Protein AF-A0A397VYU7-F1 (afdb_monomer)

Foldseek 3Di:
DDPPPDCVVVQVLQQALFLQGPQLLVVQLVVCCVVPVVVVNDDPVNQPPDDSSCCCRRPVSNQVSLVVQCVVVPNDDSVVSSVNRNVRRVNNNVVPPPPPPDD

pLDDT: mean 80.42, std 18.35, range [34.62, 95.56]

Radius of gyration: 15.14 Å; Cα contacts (8 Å, |Δi|>4): 112; chains: 1; bounding box: 36×42×35 Å

Organism: NCBI:txid44941

Solvent-accessible surface area (backbone atoms only — not comparable to full-atom values): 5694 Å² total; per-residue (Å²): 137,86,79,77,73,61,73,64,58,63,52,61,67,60,43,57,31,4,63,42,6,53,45,42,43,52,54,50,44,53,51,43,43,56,64,24,54,76,63,64,71,55,44,57,86,78,32,61,97,39,55,49,68,54,38,42,53,71,45,50,38,31,57,46,35,26,52,51,46,10,51,76,68,74,62,48,53,64,70,57,18,42,49,49,28,64,74,28,29,70,57,5,44,69,78,24,48,69,74,90,78,86,126

InterPro domains:
  IPR028094 Restriction of telomere capping protein 4, C-terminal [PF14474] (15-97)
  IPR028094 Restriction of telomere capping protein 4, C-terminal [SM01312] (12-98)
  IPR039024 Restriction of telomere capping protein 4 [PTHR41391] (15-102)

Sequence (103 aa):
MNTRIPNYICTIITIAPGYYGSKGSSVIFSTFVSLFIESKRLTLDMTKPQEPLEYLNQVLVPETAIRLIAQDRGGITLREARKIMEDSREFGMYVHDVEEKDI

Secondary structure (DSSP, 8-state):
------HHHHHHHHHS-GGGHHHHHHHHHHHHIIIIIITT-S-HHHHTTS-HHHHIIIIIHHHHHHHHHHHHTTS--HHHHHHHHHHTHHHHHHHS---S---

Mean predicted aligned error: 8.68 Å

Structure (mmCIF, N/CA/C/O backbone):
data_AF-A0A397VYU7-F1
#
_entry.id   AF-A0A397VYU7-F1
#
loop_
_atom_site.group_PDB
_atom_site.id
_atom_site.type_symbol
_atom_site.label_atom_id
_atom_site.label_alt_id
_atom_site.label_comp_id
_atom_site.label_asym_id
_atom_site.label_entity_id
_atom_site.label_seq_id
_atom_site.pdbx_PDB_ins_code
_atom_site.Cartn_x
_atom_site.Cartn_y
_atom_site.Cartn_z
_atom_site.occupancy
_atom_site.B_iso_or_equiv
_atom_site.auth_seq_id
_atom_site.auth_comp_id
_atom_site.auth_asym_id
_atom_site.auth_atom_id
_atom_site.pdbx_PDB_model_num
ATOM 1 N N . MET A 1 1 ? 16.108 -33.714 7.780 1.00 34.62 1 MET A N 1
ATOM 2 C CA . MET A 1 1 ? 16.016 -32.508 8.629 1.00 34.62 1 MET A CA 1
ATOM 3 C C . MET A 1 1 ? 14.924 -31.627 8.049 1.00 34.62 1 MET A C 1
ATOM 5 O O . MET A 1 1 ? 15.075 -31.149 6.938 1.00 34.62 1 MET A O 1
ATOM 9 N N . ASN A 1 2 ? 13.781 -31.548 8.729 1.00 37.78 2 ASN A N 1
ATOM 10 C CA . ASN A 1 2 ? 12.580 -30.857 8.258 1.00 37.78 2 ASN A CA 1
ATOM 11 C C . ASN A 1 2 ? 12.507 -29.488 8.942 1.00 37.78 2 ASN A C 1
ATOM 13 O O . ASN A 1 2 ? 11.899 -29.353 10.003 1.00 37.78 2 ASN A O 1
ATOM 17 N N . THR A 1 3 ? 13.186 -28.487 8.388 1.00 38.91 3 THR A N 1
ATOM 18 C CA . THR A 1 3 ? 13.034 -27.101 8.833 1.00 38.91 3 THR A CA 1
ATOM 19 C C . THR A 1 3 ? 11.773 -26.541 8.191 1.00 38.91 3 THR A C 1
ATOM 21 O O . THR A 1 3 ? 11.812 -25.990 7.094 1.00 38.91 3 THR A O 1
ATOM 24 N N . ARG A 1 4 ? 10.633 -26.708 8.875 1.00 43.28 4 ARG A N 1
ATOM 25 C CA . ARG A 1 4 ? 9.442 -25.887 8.634 1.00 43.28 4 ARG A CA 1
ATOM 26 C C . ARG A 1 4 ? 9.835 -24.431 8.879 1.00 43.28 4 ARG A C 1
ATOM 28 O O . ARG A 1 4 ? 9.880 -23.985 10.021 1.00 43.28 4 ARG A O 1
ATOM 35 N N . ILE A 1 5 ? 10.165 -23.723 7.806 1.00 48.19 5 ILE A N 1
ATOM 36 C CA . ILE A 1 5 ? 10.321 -22.271 7.816 1.00 48.19 5 ILE A CA 1
ATOM 37 C C . ILE A 1 5 ? 8.937 -21.706 8.192 1.00 48.19 5 ILE A C 1
ATOM 39 O O . ILE A 1 5 ? 7.952 -22.095 7.559 1.00 48.19 5 ILE A O 1
ATOM 43 N N . PRO A 1 6 ? 8.802 -20.890 9.251 1.00 42.47 6 PRO A N 1
ATOM 44 C CA . PRO A 1 6 ? 7.493 -20.488 9.750 1.00 42.47 6 PRO A CA 1
ATOM 45 C C . PRO A 1 6 ? 6.727 -19.695 8.686 1.00 42.47 6 PRO A C 1
ATOM 47 O O . PRO A 1 6 ? 7.300 -18.820 8.036 1.00 42.47 6 PRO A O 1
ATOM 50 N N . ASN A 1 7 ? 5.417 -19.944 8.574 1.00 42.16 7 ASN A N 1
ATOM 51 C CA . ASN A 1 7 ? 4.478 -19.225 7.696 1.00 42.16 7 ASN A CA 1
ATOM 52 C C . ASN A 1 7 ? 4.550 -17.683 7.814 1.00 42.16 7 ASN A C 1
ATOM 54 O O . ASN A 1 7 ? 4.103 -16.981 6.916 1.00 42.16 7 ASN A O 1
ATOM 58 N N . TYR A 1 8 ? 5.162 -17.154 8.877 1.00 38.88 8 TYR A N 1
ATOM 59 C CA . TYR A 1 8 ? 5.413 -15.728 9.087 1.00 38.88 8 TYR A CA 1
ATOM 60 C C . TYR A 1 8 ? 6.330 -15.086 8.036 1.00 38.88 8 TYR A C 1
ATOM 62 O O . TYR A 1 8 ? 6.101 -13.940 7.656 1.00 38.88 8 TYR A O 1
ATOM 70 N N . ILE A 1 9 ? 7.336 -15.810 7.528 1.00 42.72 9 ILE A N 1
ATOM 71 C CA . ILE A 1 9 ? 8.253 -15.258 6.515 1.00 42.72 9 ILE A CA 1
ATOM 72 C C . ILE A 1 9 ? 7.509 -15.049 5.192 1.00 42.72 9 ILE A C 1
ATOM 74 O O . ILE A 1 9 ? 7.707 -14.030 4.540 1.00 42.72 9 ILE A O 1
ATOM 78 N N . CYS A 1 10 ? 6.594 -15.958 4.837 1.00 37.69 10 CYS A N 1
ATOM 79 C CA . CYS A 1 10 ? 5.773 -15.841 3.633 1.00 37.69 10 CYS A CA 1
ATOM 80 C C . CYS A 1 10 ? 4.822 -14.637 3.700 1.00 37.69 10 CYS A C 1
ATOM 82 O O . CYS A 1 10 ? 4.682 -13.938 2.701 1.00 37.69 10 CYS A O 1
ATOM 84 N N . THR A 1 11 ? 4.228 -14.356 4.868 1.00 43.78 11 THR A N 1
ATOM 85 C CA . THR A 1 11 ? 3.332 -13.204 5.038 1.00 43.78 11 THR A CA 1
ATOM 86 C C . THR A 1 11 ? 4.089 -11.884 4.945 1.00 43.78 11 THR A C 1
ATOM 88 O O . THR A 1 11 ? 3.661 -11.031 4.177 1.00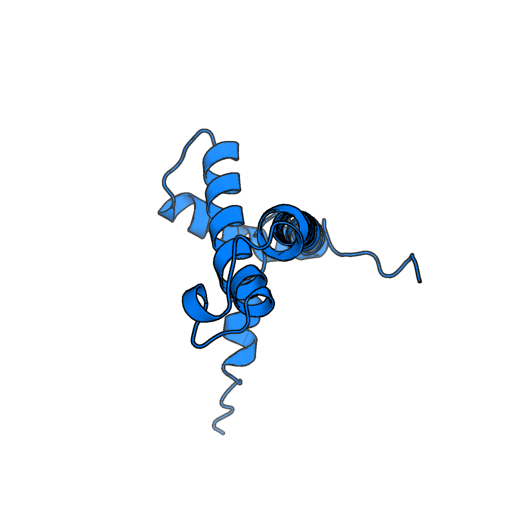 43.78 11 THR A O 1
ATOM 91 N N . ILE A 1 12 ? 5.234 -11.725 5.631 1.00 46.31 12 ILE A N 1
ATOM 92 C CA . ILE A 1 12 ? 6.056 -10.495 5.558 1.00 46.31 12 ILE A CA 1
ATOM 93 C C . ILE A 1 12 ? 6.541 -10.230 4.124 1.00 46.31 12 ILE A C 1
ATOM 95 O O . ILE A 1 12 ? 6.519 -9.096 3.649 1.00 46.31 12 ILE A O 1
ATOM 99 N N . ILE A 1 13 ? 6.892 -11.295 3.401 1.00 47.81 13 ILE A N 1
ATOM 100 C CA . ILE A 1 13 ? 7.291 -11.262 1.988 1.00 47.81 13 ILE A CA 1
ATOM 101 C C . ILE A 1 13 ? 6.206 -10.666 1.074 1.00 47.81 13 ILE A C 1
ATOM 103 O O . ILE A 1 13 ? 6.566 -10.023 0.085 1.00 47.81 13 ILE A O 1
ATOM 107 N N . THR A 1 14 ? 4.922 -10.854 1.394 1.00 52.97 14 THR A N 1
ATOM 108 C CA . THR A 1 14 ? 3.769 -10.370 0.607 1.00 52.97 14 THR A CA 1
ATOM 109 C C . THR A 1 14 ? 3.284 -8.956 0.941 1.00 52.97 14 THR A C 1
ATOM 111 O O . THR A 1 14 ? 2.492 -8.417 0.172 1.00 52.97 14 THR A O 1
ATOM 114 N N . ILE A 1 15 ? 3.725 -8.347 2.049 1.00 57.09 15 ILE A N 1
ATOM 115 C CA . ILE A 1 15 ? 3.216 -7.028 2.497 1.00 57.09 15 ILE A CA 1
ATOM 116 C C . ILE A 1 15 ? 4.017 -5.862 1.909 1.00 57.09 15 ILE A C 1
ATOM 118 O O . ILE A 1 15 ? 3.540 -4.731 1.882 1.00 57.09 15 ILE A O 1
ATOM 122 N N . ALA A 1 16 ? 5.240 -6.117 1.439 1.00 69.81 16 ALA A N 1
ATOM 123 C CA . ALA A 1 16 ? 6.092 -5.072 0.891 1.00 69.81 16 ALA A CA 1
ATOM 124 C C . ALA A 1 16 ? 5.484 -4.505 -0.412 1.00 69.81 16 ALA A C 1
ATOM 126 O O . ALA A 1 16 ? 5.211 -5.277 -1.337 1.00 69.81 16 ALA A O 1
ATOM 127 N N . PRO A 1 17 ? 5.305 -3.176 -0.532 1.00 81.19 17 PRO A N 1
ATOM 128 C CA . PRO A 1 17 ? 4.612 -2.540 -1.655 1.00 81.19 17 PRO A CA 1
ATOM 129 C C . PRO A 1 17 ? 5.511 -2.420 -2.900 1.00 81.19 17 PRO A C 1
ATOM 131 O O . PRO A 1 17 ? 5.616 -1.363 -3.519 1.00 81.19 17 PRO A O 1
ATOM 134 N N . GLY A 1 18 ? 6.210 -3.497 -3.260 1.00 85.75 18 GLY A N 1
ATOM 135 C CA . GLY A 1 18 ? 7.127 -3.543 -4.394 1.00 85.75 18 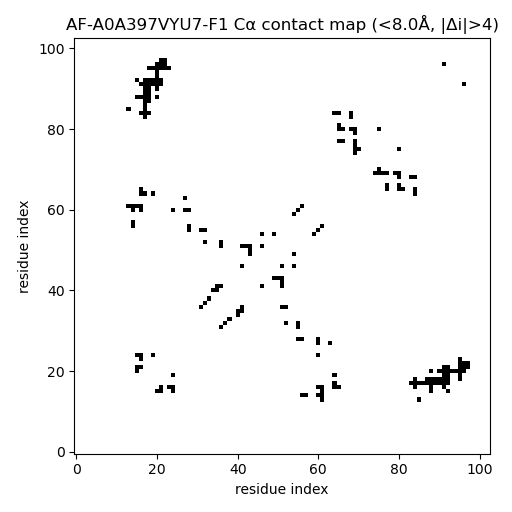GLY A CA 1
ATOM 136 C C . GLY A 1 18 ? 8.176 -2.438 -4.347 1.00 85.75 18 GLY A C 1
ATOM 137 O O . GLY A 1 18 ? 8.849 -2.261 -3.334 1.00 85.75 18 GLY A O 1
ATOM 138 N N . TYR A 1 19 ? 8.313 -1.687 -5.443 1.00 87.50 19 TYR A N 1
ATOM 139 C CA . TYR A 1 19 ? 9.338 -0.650 -5.575 1.00 87.50 19 TYR A CA 1
ATOM 140 C C . TYR A 1 19 ? 9.115 0.555 -4.661 1.00 87.50 19 TYR A C 1
ATOM 142 O O . TYR A 1 19 ? 10.021 1.370 -4.558 1.00 87.50 19 TYR A O 1
ATOM 150 N N . TYR A 1 20 ? 7.966 0.682 -3.987 1.00 87.44 20 TYR A N 1
ATOM 151 C CA . TYR A 1 20 ? 7.749 1.751 -3.010 1.00 87.44 20 TYR A CA 1
ATOM 152 C C . TYR A 1 20 ? 8.427 1.481 -1.653 1.00 87.44 20 TYR A C 1
ATOM 154 O O . TYR A 1 20 ? 8.573 2.411 -0.858 1.00 87.44 20 TYR A O 1
ATOM 162 N N . GLY A 1 21 ? 8.846 0.237 -1.386 1.00 86.19 21 GLY A N 1
ATOM 163 C CA . GLY A 1 21 ? 9.585 -0.146 -0.177 1.00 86.19 21 GLY A CA 1
ATOM 164 C C . GLY A 1 21 ? 8.866 0.143 1.147 1.00 86.19 21 GLY A C 1
ATOM 165 O O . GLY A 1 21 ? 7.668 0.442 1.193 1.00 86.19 21 GLY A O 1
ATOM 166 N N . SER A 1 22 ? 9.611 0.067 2.250 1.00 85.81 22 SER A N 1
ATOM 167 C CA . SER A 1 22 ? 9.089 0.304 3.602 1.00 85.81 22 SER A CA 1
ATOM 168 C C . SER A 1 22 ? 8.528 1.716 3.761 1.00 85.81 22 SER A C 1
ATOM 170 O O . SER A 1 22 ? 7.460 1.899 4.343 1.00 85.81 22 SER A O 1
ATOM 172 N N . LYS A 1 23 ? 9.196 2.722 3.180 1.00 87.19 23 LYS A N 1
ATOM 173 C CA . LYS A 1 23 ? 8.744 4.118 3.241 1.00 87.19 23 LYS A CA 1
ATOM 174 C C . LYS A 1 23 ? 7.373 4.311 2.594 1.00 87.19 23 LYS A C 1
ATOM 176 O O . LYS A 1 23 ? 6.507 4.962 3.177 1.00 87.19 23 LYS A O 1
ATOM 181 N N . GLY A 1 24 ? 7.154 3.728 1.416 1.00 88.25 24 GLY A N 1
ATOM 182 C CA . GLY A 1 24 ? 5.854 3.766 0.752 1.00 88.25 24 GLY A CA 1
ATOM 183 C C . GLY A 1 24 ? 4.770 3.061 1.557 1.00 88.25 24 GLY A C 1
ATOM 184 O O . GLY A 1 24 ? 3.666 3.585 1.688 1.00 88.25 24 GLY A O 1
ATOM 185 N N . SER A 1 25 ? 5.107 1.923 2.170 1.00 88.44 25 SER A N 1
ATOM 186 C CA . SER A 1 25 ? 4.197 1.193 3.058 1.00 88.44 25 SER A CA 1
ATOM 187 C C . SER A 1 25 ? 3.738 2.073 4.219 1.00 88.44 25 SER A C 1
ATOM 189 O O . SER A 1 25 ? 2.541 2.165 4.485 1.00 88.44 25 SER A O 1
ATOM 191 N N . SER A 1 26 ? 4.669 2.782 4.862 1.00 89.62 26 SER A N 1
ATOM 192 C CA . SER A 1 26 ? 4.379 3.688 5.977 1.00 89.62 26 SER A CA 1
ATOM 193 C C . SER A 1 26 ? 3.482 4.859 5.574 1.00 89.62 26 SER A C 1
ATOM 195 O O . SER A 1 26 ? 2.574 5.209 6.324 1.00 89.62 26 SER A O 1
ATOM 197 N N . VAL A 1 27 ? 3.692 5.446 4.390 1.00 92.44 27 VAL A N 1
ATOM 198 C CA . VAL A 1 27 ? 2.856 6.549 3.878 1.00 92.44 27 VAL A CA 1
ATOM 199 C C . VAL A 1 27 ? 1.439 6.072 3.551 1.00 92.44 27 VAL A C 1
ATOM 201 O O . VAL A 1 27 ? 0.466 6.744 3.895 1.00 92.44 27 VAL A O 1
ATOM 204 N N . ILE A 1 28 ? 1.299 4.907 2.913 1.00 92.38 28 ILE A N 1
ATOM 205 C CA . ILE A 1 28 ? -0.018 4.326 2.614 1.00 92.38 28 ILE A CA 1
ATOM 206 C C . ILE A 1 28 ? -0.745 3.998 3.924 1.00 92.38 28 ILE A C 1
ATOM 208 O O . ILE A 1 28 ? -1.913 4.350 4.092 1.00 92.38 28 ILE A O 1
ATOM 212 N N . PHE A 1 29 ? -0.045 3.379 4.877 1.00 92.06 29 PHE A N 1
ATOM 213 C CA . PHE A 1 29 ? -0.609 3.016 6.171 1.00 92.06 29 PHE A CA 1
ATOM 214 C C . PHE A 1 29 ? -1.062 4.241 6.973 1.00 92.06 29 PHE A C 1
ATOM 216 O O . PHE A 1 29 ? -2.202 4.268 7.434 1.00 92.06 29 PHE A O 1
ATOM 223 N N . SER A 1 30 ? -0.227 5.279 7.098 1.00 93.06 30 SER A N 1
ATOM 224 C CA . SER A 1 30 ? -0.593 6.503 7.826 1.00 93.06 30 SER A CA 1
ATOM 225 C C . SER A 1 30 ? -1.785 7.212 7.183 1.00 93.06 30 SER A C 1
ATOM 227 O O . SER A 1 30 ? -2.705 7.637 7.880 1.00 93.06 30 SER A O 1
ATOM 229 N N . THR A 1 31 ? -1.836 7.236 5.849 1.00 94.69 31 THR A N 1
ATOM 230 C CA . THR A 1 31 ? -2.986 7.758 5.103 1.00 94.69 31 THR A CA 1
ATOM 231 C C . THR A 1 31 ? -4.260 6.979 5.435 1.00 94.69 31 THR A C 1
ATOM 233 O O . THR A 1 31 ? -5.318 7.573 5.640 1.00 94.69 31 THR A O 1
ATOM 236 N N . PHE A 1 32 ? -4.187 5.651 5.543 1.00 93.69 32 PHE A N 1
ATOM 237 C CA . PHE A 1 32 ? -5.336 4.821 5.910 1.00 93.69 32 PHE A CA 1
ATOM 238 C C . PHE A 1 32 ? -5.763 4.949 7.359 1.00 93.69 32 PHE A C 1
ATOM 240 O O . PHE A 1 32 ? -6.966 4.933 7.622 1.00 93.69 32 PHE A O 1
ATOM 247 N N . VAL A 1 33 ? -4.831 5.139 8.287 1.00 93.06 33 VAL A N 1
ATOM 248 C CA . VAL A 1 33 ? -5.179 5.453 9.675 1.00 93.06 33 VAL A CA 1
ATOM 249 C C . VAL A 1 33 ? -6.036 6.718 9.715 1.00 93.06 33 VAL A C 1
ATOM 251 O O . VAL A 1 33 ? -7.149 6.674 10.244 1.00 93.06 33 VAL A O 1
ATOM 254 N N . SER A 1 34 ? -5.615 7.796 9.053 1.00 93.25 34 SER A N 1
ATOM 255 C CA . SER A 1 34 ? -6.409 9.028 9.012 1.00 93.25 34 SER A CA 1
ATOM 256 C C . SER A 1 34 ? -7.732 8.878 8.255 1.00 93.25 34 SER A C 1
ATOM 258 O O . SER A 1 34 ? -8.777 9.359 8.697 1.00 93.25 34 SER A O 1
ATOM 260 N N . LEU A 1 35 ? -7.739 8.166 7.125 1.00 93.06 35 LEU A N 1
ATOM 261 C CA . LEU A 1 35 ? -8.943 8.018 6.305 1.00 93.06 35 LEU A CA 1
ATOM 262 C C . LEU A 1 35 ? -9.987 7.070 6.891 1.00 93.06 35 LEU A C 1
ATOM 264 O O . LEU A 1 35 ? -11.176 7.294 6.644 1.00 93.06 35 LEU A O 1
ATOM 268 N N . PHE A 1 36 ? -9.584 6.033 7.628 1.00 91.69 36 PHE A N 1
ATOM 269 C CA . PHE A 1 36 ? -10.467 4.935 8.034 1.00 91.69 36 PHE A CA 1
ATOM 270 C C . PHE A 1 36 ? -10.594 4.747 9.546 1.00 91.69 36 PHE A C 1
ATOM 272 O O . PHE A 1 36 ? -11.695 4.439 10.009 1.00 91.69 36 PHE A O 1
ATOM 279 N N . ILE A 1 37 ? -9.518 4.949 10.310 1.00 89.69 37 ILE A N 1
ATOM 280 C CA . ILE A 1 37 ? -9.522 4.765 11.768 1.00 89.69 37 ILE A CA 1
ATOM 281 C C . ILE A 1 37 ? -9.986 6.047 12.454 1.00 89.69 37 ILE A C 1
ATOM 283 O O . ILE A 1 37 ? -10.982 6.033 13.176 1.00 89.69 37 ILE A O 1
ATOM 287 N N . GLU A 1 38 ? -9.331 7.175 12.176 1.00 90.81 38 GLU A N 1
ATOM 288 C CA . GLU A 1 38 ? -9.674 8.472 12.779 1.00 90.81 38 GLU A CA 1
ATOM 289 C C . GLU A 1 38 ? -11.082 8.927 12.375 1.00 90.81 38 GLU A C 1
ATOM 291 O O . GLU A 1 38 ? -11.840 9.454 13.190 1.00 90.81 38 GLU A O 1
ATOM 296 N N . SER A 1 39 ? -11.477 8.640 11.133 1.00 90.44 39 SER A N 1
ATOM 297 C CA . SER A 1 39 ? -12.824 8.916 10.625 1.00 90.44 39 SER A CA 1
ATOM 298 C C . SER A 1 39 ? -13.898 7.926 11.106 1.00 90.44 39 SER A C 1
ATOM 300 O O . SER A 1 39 ? -15.076 8.121 10.802 1.00 90.44 39 SER A O 1
ATOM 302 N N . LYS A 1 40 ? -13.510 6.863 11.830 1.00 88.19 40 LYS A N 1
ATOM 303 C CA . LYS A 1 40 ? -14.375 5.766 12.304 1.00 88.19 40 LYS A CA 1
ATOM 304 C C . LYS A 1 40 ? -15.170 5.066 11.193 1.00 88.19 40 LYS A C 1
ATOM 306 O O . LYS A 1 40 ? -16.276 4.581 11.427 1.00 88.19 40 LYS A O 1
ATOM 311 N N . ARG A 1 41 ? -14.621 5.015 9.976 1.00 89.19 41 ARG A N 1
ATOM 312 C CA . ARG A 1 41 ? -15.242 4.333 8.825 1.00 89.19 41 ARG A CA 1
ATOM 313 C C . ARG A 1 41 ? -14.965 2.837 8.786 1.00 89.19 41 ARG A C 1
ATOM 315 O O . ARG A 1 41 ? -15.758 2.107 8.203 1.00 89.19 41 ARG A O 1
ATOM 322 N N . LEU A 1 42 ? -13.857 2.392 9.375 1.00 88.44 42 LEU A N 1
ATOM 323 C CA . LEU A 1 42 ? -13.510 0.979 9.486 1.00 88.44 42 LEU A CA 1
ATOM 324 C C . LEU A 1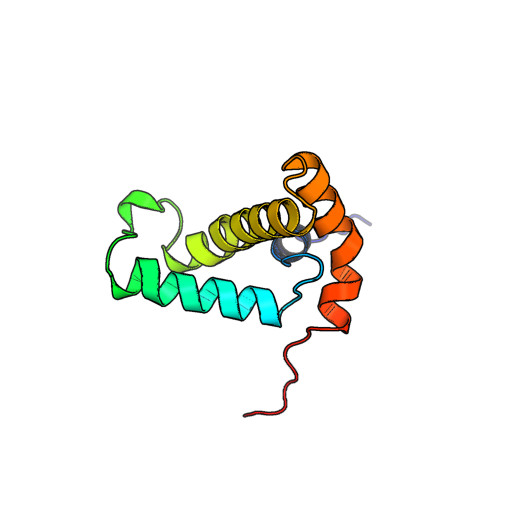 42 ? -13.764 0.516 10.919 1.00 88.44 42 LEU A C 1
ATOM 326 O O . LEU A 1 42 ? -13.149 1.017 11.859 1.00 88.44 42 LEU A O 1
ATOM 330 N N . THR A 1 43 ? -14.700 -0.414 11.086 1.00 88.50 43 THR A N 1
ATOM 331 C CA . THR A 1 43 ? -15.105 -0.933 12.396 1.00 88.50 43 THR A CA 1
ATOM 332 C C . THR A 1 43 ? -14.652 -2.376 12.578 1.00 88.50 43 THR A C 1
ATOM 334 O O . THR A 1 43 ? -14.436 -3.098 11.606 1.00 88.50 43 THR A O 1
ATOM 337 N N . LEU A 1 44 ? -14.566 -2.813 13.836 1.00 87.81 44 LEU A N 1
ATOM 338 C CA . LEU A 1 44 ? -14.232 -4.195 14.196 1.00 87.81 44 LEU A CA 1
ATOM 339 C C . LEU A 1 44 ? -15.138 -5.215 13.499 1.00 87.81 44 LEU A C 1
ATOM 341 O O . LEU A 1 44 ? -14.664 -6.233 13.012 1.00 87.81 44 LEU A O 1
AT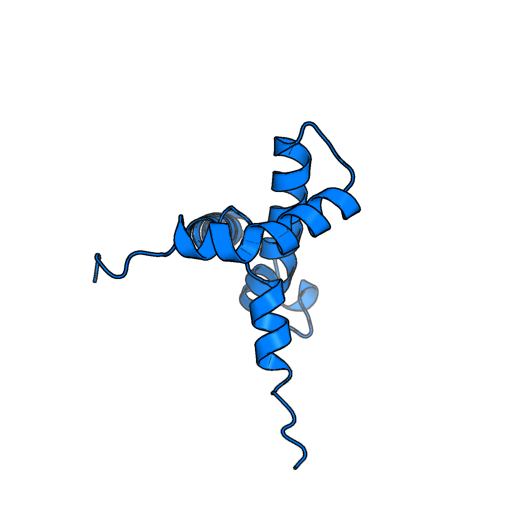OM 345 N N . ASP A 1 45 ? -16.440 -4.939 13.406 1.00 90.38 45 ASP A N 1
ATOM 346 C CA . ASP A 1 45 ? -17.386 -5.834 12.735 1.00 90.38 45 ASP A CA 1
ATOM 347 C C . ASP A 1 45 ? -17.088 -6.027 11.244 1.00 90.38 45 ASP A C 1
ATOM 349 O O . ASP A 1 45 ? -17.355 -7.102 10.712 1.00 90.38 45 ASP A O 1
ATOM 353 N N . MET A 1 46 ? -16.503 -5.022 10.583 1.00 88.38 46 MET A N 1
ATOM 354 C CA . MET A 1 46 ? -16.130 -5.094 9.168 1.00 88.38 46 MET A CA 1
ATOM 355 C C . MET A 1 46 ? -14.822 -5.853 8.935 1.00 88.38 46 MET A C 1
ATOM 357 O O . MET A 1 46 ? -14.628 -6.384 7.845 1.00 88.38 46 MET A O 1
ATOM 361 N N . THR A 1 47 ? -13.924 -5.889 9.923 1.00 88.94 47 THR A N 1
ATOM 362 C CA . THR A 1 47 ? -12.575 -6.463 9.774 1.00 88.94 47 THR A CA 1
ATOM 363 C C . THR A 1 47 ? -12.409 -7.828 10.421 1.00 88.94 47 THR A C 1
ATOM 365 O O . THR A 1 47 ? -11.356 -8.447 10.272 1.00 88.94 47 THR A O 1
ATOM 368 N N . LYS A 1 48 ? -13.447 -8.336 11.097 1.00 87.62 48 LYS A N 1
ATOM 369 C CA . LYS A 1 48 ? -13.450 -9.674 11.697 1.00 87.62 48 LYS A CA 1
ATOM 370 C C . LYS A 1 48 ? -12.960 -10.740 10.701 1.00 87.62 48 LYS A C 1
ATOM 372 O O . LYS A 1 48 ? -13.420 -10.771 9.559 1.00 87.62 48 LYS A O 1
ATOM 377 N N . PRO A 1 49 ? -12.077 -11.657 11.136 1.00 90.00 49 PRO A N 1
ATOM 378 C CA . PRO A 1 49 ? -11.623 -11.873 12.516 1.00 90.00 49 PRO A CA 1
ATOM 379 C C . PRO A 1 49 ? -10.437 -10.995 12.967 1.00 90.00 49 PRO A C 1
ATOM 381 O O . PRO A 1 49 ? -9.953 -11.199 14.073 1.00 90.00 49 PRO A O 1
ATOM 384 N N . GLN A 1 50 ? -9.951 -10.072 12.135 1.00 87.50 50 GLN A N 1
ATOM 385 C CA . GLN A 1 50 ? -8.760 -9.258 12.400 1.00 87.50 50 GLN A CA 1
ATOM 386 C C . GLN A 1 50 ? -9.102 -7.907 13.037 1.00 87.50 50 GLN A C 1
ATOM 388 O O . GLN A 1 50 ? -10.184 -7.344 12.817 1.00 87.50 50 GLN A O 1
ATOM 393 N N . GLU A 1 51 ? -8.143 -7.344 13.773 1.00 89.69 51 GLU A N 1
ATOM 394 C CA . GLU A 1 51 ? -8.240 -5.967 14.247 1.00 89.69 51 GLU A CA 1
ATOM 395 C C . GLU A 1 51 ? -8.152 -4.983 13.062 1.00 89.69 51 GLU A C 1
ATOM 397 O O . GLU A 1 51 ? -7.432 -5.241 12.093 1.00 89.69 51 GLU A O 1
ATOM 402 N N . PRO A 1 52 ? -8.830 -3.820 13.105 1.00 90.56 52 PRO A N 1
ATOM 403 C CA . PRO A 1 52 ? -8.860 -2.883 11.987 1.00 90.56 52 PRO A CA 1
ATOM 404 C C . PRO A 1 52 ? -7.479 -2.442 11.503 1.00 90.56 52 PRO A C 1
ATOM 406 O O . PRO A 1 52 ? -7.255 -2.326 10.301 1.00 90.56 52 PRO A O 1
ATOM 409 N N . LEU A 1 53 ? -6.534 -2.239 12.425 1.00 90.31 53 LEU A N 1
ATOM 410 C CA . LEU A 1 53 ? -5.154 -1.883 12.085 1.00 90.31 53 LEU A CA 1
ATOM 411 C C . LEU A 1 53 ? -4.401 -3.033 11.403 1.00 90.31 53 LEU A C 1
ATOM 413 O O . LEU A 1 53 ? -3.622 -2.790 10.481 1.00 90.31 53 LEU A O 1
ATOM 417 N N . GLU A 1 54 ? -4.644 -4.278 11.817 1.00 89.88 54 GLU A N 1
ATOM 418 C CA . GLU A 1 54 ? -4.056 -5.459 11.175 1.00 89.88 54 GLU A CA 1
ATOM 419 C C . GLU A 1 54 ? -4.605 -5.623 9.761 1.00 89.88 54 GLU A C 1
ATOM 421 O O . GLU A 1 54 ? -3.833 -5.811 8.823 1.00 89.88 54 GLU A O 1
ATOM 426 N N . TYR A 1 55 ? -5.917 -5.441 9.594 1.00 90.50 55 TYR A N 1
ATOM 427 C CA . TYR A 1 55 ? 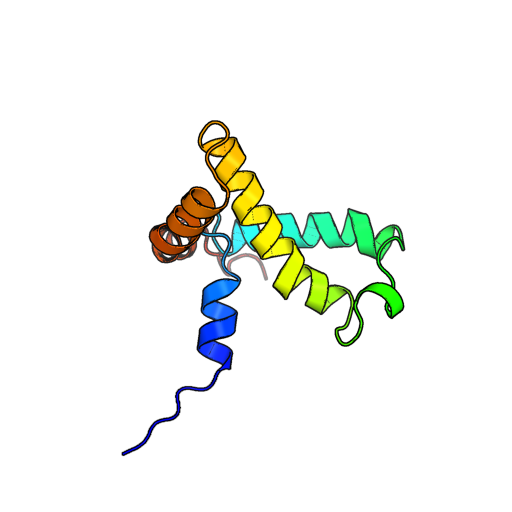-6.576 -5.467 8.294 1.00 90.50 55 TYR A CA 1
ATOM 428 C C . TYR A 1 55 ? -6.041 -4.376 7.355 1.00 90.50 55 TYR A C 1
ATOM 430 O O . TYR A 1 55 ? -5.759 -4.645 6.185 1.00 90.50 55 TYR A O 1
ATOM 438 N N . LEU A 1 56 ? -5.835 -3.151 7.861 1.00 91.25 56 LEU A N 1
ATOM 439 C CA . LEU A 1 56 ? -5.203 -2.083 7.082 1.00 91.25 56 LEU A CA 1
ATOM 440 C C . LEU A 1 56 ? -3.838 -2.526 6.552 1.00 91.25 56 LEU A C 1
ATOM 442 O O . LEU A 1 56 ? -3.578 -2.416 5.355 1.00 91.25 56 LEU A O 1
ATOM 446 N N . ASN A 1 57 ? -2.980 -3.027 7.438 1.00 88.81 57 ASN A N 1
ATOM 447 C CA . ASN A 1 57 ? -1.601 -3.339 7.093 1.00 88.81 57 ASN A CA 1
ATOM 448 C C . ASN A 1 57 ? -1.482 -4.586 6.203 1.00 88.81 57 ASN A C 1
ATOM 450 O O . ASN A 1 57 ? -0.747 -4.585 5.224 1.00 88.81 57 ASN A O 1
ATOM 454 N N . GLN A 1 58 ? -2.211 -5.656 6.519 1.00 87.94 58 GLN A N 1
ATOM 455 C CA . GLN A 1 58 ? -2.064 -6.948 5.844 1.00 87.94 58 GLN A CA 1
ATOM 456 C C . GLN A 1 58 ? -2.875 -7.056 4.550 1.00 87.94 58 GLN A C 1
ATOM 458 O O . GLN A 1 58 ? -2.525 -7.863 3.690 1.00 87.94 58 GLN A O 1
ATOM 463 N N . VAL A 1 59 ? -3.945 -6.268 4.404 1.00 89.31 59 VAL A N 1
ATOM 464 C CA . VAL A 1 59 ? -4.854 -6.345 3.250 1.00 89.31 59 VAL A CA 1
ATOM 465 C C . VAL A 1 59 ? -4.839 -5.046 2.457 1.00 89.31 59 VAL A C 1
ATOM 467 O O . VAL A 1 59 ? -4.469 -5.042 1.283 1.00 89.31 59 VAL A O 1
ATOM 470 N N . LEU A 1 60 ? -5.197 -3.921 3.079 1.00 91.31 60 LEU A N 1
ATOM 471 C CA . LEU A 1 60 ? -5.422 -2.690 2.317 1.00 91.31 60 LEU A CA 1
ATOM 472 C C . LEU A 1 60 ? -4.132 -2.076 1.775 1.00 91.31 60 LEU A C 1
ATOM 474 O O . LEU A 1 60 ? -4.127 -1.610 0.634 1.00 91.31 60 LEU A O 1
ATOM 478 N N . VAL A 1 61 ? -3.039 -2.088 2.539 1.00 91.62 61 VAL A N 1
ATOM 479 C CA . VAL A 1 61 ? -1.729 -1.603 2.074 1.00 91.62 61 VAL A CA 1
ATOM 480 C C . VAL A 1 61 ? -1.259 -2.361 0.820 1.00 91.62 61 VAL A C 1
ATOM 482 O O . VAL A 1 61 ? -1.049 -1.697 -0.202 1.00 91.62 61 VAL A O 1
ATOM 485 N N . PRO A 1 62 ? -1.149 -3.708 0.807 1.00 90.44 62 PRO A N 1
ATOM 486 C CA . PRO A 1 62 ? -0.707 -4.426 -0.389 1.00 90.44 62 PRO A CA 1
ATOM 487 C C . PRO A 1 62 ? -1.704 -4.332 -1.554 1.00 90.44 62 PRO A C 1
ATOM 489 O O . PRO A 1 62 ? -1.286 -4.198 -2.704 1.00 90.44 62 PRO A O 1
ATOM 492 N N . GLU A 1 63 ? -3.019 -4.332 -1.306 1.00 91.25 63 GLU A N 1
ATOM 493 C CA . GLU A 1 63 ? -4.008 -4.122 -2.377 1.00 91.25 63 GLU A CA 1
ATOM 494 C C . GLU A 1 63 ? -3.875 -2.749 -3.038 1.00 91.25 63 GLU A C 1
ATOM 496 O O . GLU A 1 63 ? -4.036 -2.607 -4.255 1.00 91.25 63 GLU A O 1
ATOM 501 N N . THR A 1 64 ? -3.562 -1.733 -2.241 1.00 93.62 64 THR A N 1
ATOM 502 C CA . THR A 1 64 ? -3.385 -0.365 -2.723 1.00 93.62 64 THR A CA 1
ATOM 503 C C . THR A 1 64 ? -2.084 -0.220 -3.481 1.00 93.62 64 THR A C 1
ATOM 505 O O . THR A 1 64 ? -2.088 0.377 -4.553 1.00 93.62 64 THR A O 1
ATOM 508 N N . ALA A 1 65 ? -1.002 -0.836 -3.006 1.00 92.25 65 ALA A N 1
ATOM 509 C CA . ALA A 1 65 ? 0.266 -0.865 -3.723 1.00 92.25 65 ALA A CA 1
ATOM 510 C C . ALA A 1 65 ? 0.101 -1.420 -5.147 1.00 92.25 65 ALA A C 1
ATOM 512 O O . ALA A 1 65 ? 0.545 -0.792 -6.104 1.00 92.25 65 ALA A O 1
ATOM 513 N N . ILE A 1 66 ? -0.628 -2.529 -5.321 1.00 93.25 66 ILE A N 1
ATOM 514 C CA . ILE A 1 66 ? -0.907 -3.098 -6.652 1.00 93.25 66 ILE A CA 1
ATOM 515 C C . ILE A 1 66 ? -1.668 -2.098 -7.533 1.00 93.25 66 ILE A C 1
ATOM 517 O O . ILE A 1 66 ? -1.362 -1.958 -8.717 1.00 93.25 66 ILE A O 1
ATOM 521 N N . ARG A 1 67 ? -2.663 -1.398 -6.979 1.00 94.81 67 ARG A N 1
ATOM 522 C CA . ARG A 1 67 ? -3.455 -0.406 -7.726 1.00 94.81 67 ARG A CA 1
ATOM 523 C C . ARG A 1 67 ? -2.621 0.807 -8.127 1.00 94.81 67 ARG A C 1
ATOM 525 O O . ARG A 1 67 ? -2.762 1.265 -9.257 1.00 94.81 67 ARG A O 1
ATOM 532 N N . LEU A 1 68 ? -1.749 1.282 -7.243 1.00 94.25 68 LEU A N 1
ATOM 533 C CA . LEU A 1 68 ? -0.826 2.378 -7.530 1.00 94.25 68 LEU A CA 1
ATOM 534 C C . LEU A 1 68 ? 0.162 1.984 -8.635 1.00 94.25 68 LEU A C 1
ATOM 536 O O . LEU A 1 68 ? 0.281 2.698 -9.622 1.00 94.25 68 LEU A O 1
ATOM 540 N N . ILE A 1 69 ? 0.750 0.785 -8.565 1.00 93.75 69 ILE A N 1
ATOM 541 C CA . ILE A 1 69 ? 1.630 0.259 -9.624 1.00 93.75 69 ILE A CA 1
ATOM 542 C C . ILE A 1 69 ? 0.887 0.154 -10.959 1.00 93.75 69 ILE A C 1
ATOM 544 O O . ILE A 1 69 ? 1.430 0.496 -12.012 1.00 93.75 69 ILE A O 1
ATOM 548 N N . ALA A 1 70 ? -0.361 -0.322 -10.931 1.00 95.56 70 ALA A N 1
ATOM 549 C CA . ALA A 1 70 ? -1.178 -0.418 -12.132 1.00 95.56 70 ALA A CA 1
ATOM 550 C C . ALA A 1 70 ? -1.401 0.961 -12.768 1.00 95.56 70 ALA A C 1
ATOM 552 O O . ALA A 1 70 ? -1.274 1.101 -13.984 1.00 95.56 70 ALA A O 1
ATOM 553 N N . GLN A 1 71 ? -1.692 1.975 -11.950 1.00 95.31 71 GLN A N 1
ATOM 554 C CA . GLN A 1 71 ? -1.878 3.359 -12.385 1.00 95.31 71 GLN A CA 1
ATOM 555 C C . GLN A 1 71 ? -0.580 3.972 -12.929 1.00 95.31 71 GLN A C 1
ATOM 557 O O . GLN A 1 71 ? -0.592 4.498 -14.041 1.00 95.31 71 GLN A O 1
ATOM 562 N N . ASP A 1 72 ? 0.539 3.821 -12.219 1.00 94.31 72 ASP A N 1
ATOM 563 C CA . ASP A 1 72 ? 1.861 4.332 -12.613 1.00 94.31 72 ASP A CA 1
ATOM 564 C C . ASP A 1 72 ? 2.313 3.805 -13.978 1.00 94.31 72 ASP A C 1
ATOM 566 O O . ASP A 1 72 ? 2.953 4.507 -14.761 1.00 94.31 72 ASP A O 1
ATOM 570 N N . ARG A 1 73 ? 1.975 2.550 -14.286 1.00 91.25 73 ARG A N 1
ATOM 571 C CA . ARG A 1 73 ? 2.345 1.884 -15.541 1.00 91.25 73 ARG A CA 1
ATOM 572 C C . ARG A 1 73 ? 1.371 2.151 -16.689 1.00 91.25 73 ARG A C 1
ATOM 574 O O . ARG A 1 73 ? 1.460 1.487 -17.718 1.00 91.25 73 ARG A O 1
ATOM 581 N N . GLY A 1 74 ? 0.467 3.118 -16.539 1.00 92.75 74 GLY A N 1
ATOM 582 C CA . GLY A 1 74 ? -0.492 3.497 -17.577 1.00 92.75 74 GLY A CA 1
ATOM 583 C C . GLY A 1 74 ? -1.756 2.637 -17.599 1.00 92.75 74 GLY A C 1
ATOM 584 O O . GLY A 1 74 ? -2.358 2.466 -18.654 1.00 92.75 74 GLY A O 1
ATOM 585 N N . GLY A 1 75 ? -2.166 2.090 -16.451 1.00 90.81 75 GLY A N 1
ATOM 586 C CA . GLY A 1 75 ? -3.406 1.319 -16.314 1.00 90.81 75 GLY A CA 1
ATOM 587 C C . GLY A 1 75 ? -3.285 -0.149 -16.725 1.00 90.81 75 GLY A C 1
ATOM 588 O O . GLY A 1 75 ? -4.225 -0.702 -17.294 1.00 90.81 75 GLY A O 1
ATOM 589 N N . ILE A 1 76 ? -2.143 -0.786 -16.450 1.00 94.25 76 ILE A N 1
ATOM 590 C CA . ILE A 1 76 ? -1.939 -2.222 -16.712 1.00 94.25 76 ILE A CA 1
ATOM 591 C C . ILE A 1 76 ? -2.879 -3.098 -15.872 1.00 94.25 76 ILE A C 1
ATOM 593 O O . ILE A 1 76 ? -3.515 -2.646 -14.916 1.00 94.25 76 ILE A O 1
ATOM 597 N N . THR A 1 77 ? -2.950 -4.392 -16.189 1.00 95.31 77 THR A N 1
ATOM 598 C CA . THR A 1 77 ? -3.795 -5.309 -15.418 1.00 95.31 77 THR A CA 1
ATOM 599 C C . THR A 1 77 ? -3.270 -5.486 -13.990 1.00 95.31 77 THR A C 1
ATOM 601 O O . THR A 1 77 ? -2.064 -5.492 -13.745 1.00 95.31 77 THR A O 1
ATOM 604 N N . LEU A 1 78 ? -4.169 -5.726 -13.026 1.00 91.50 78 LEU A N 1
ATOM 605 C CA . LEU A 1 78 ? -3.774 -5.979 -11.629 1.00 91.50 78 LEU A CA 1
ATOM 606 C C . LEU A 1 78 ? -2.848 -7.197 -11.486 1.00 91.50 78 LEU A C 1
ATOM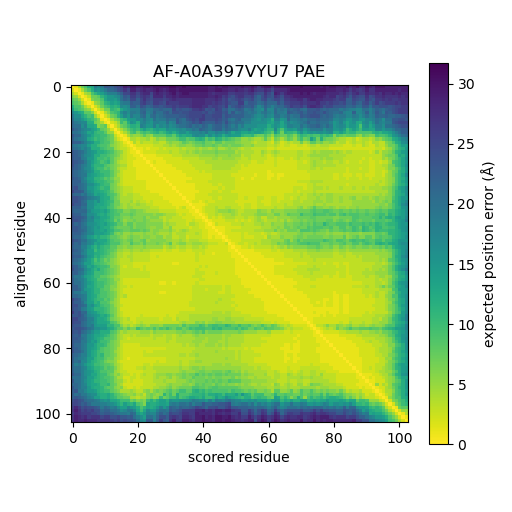 608 O O . LEU A 1 78 ? -2.043 -7.264 -10.562 1.00 91.50 78 LEU A O 1
ATOM 612 N N . ARG A 1 79 ? -2.948 -8.164 -12.406 1.00 92.00 79 ARG A N 1
ATOM 613 C CA . ARG A 1 79 ? -2.066 -9.335 -12.443 1.00 92.00 79 ARG A CA 1
ATOM 614 C C . ARG A 1 79 ? -0.640 -8.949 -12.830 1.00 92.00 79 ARG A C 1
ATOM 616 O O . ARG A 1 79 ? 0.304 -9.434 -12.219 1.00 92.00 79 ARG A O 1
ATOM 623 N N . GLU A 1 80 ? -0.485 -8.084 -13.826 1.00 90.94 80 GLU A N 1
ATOM 624 C CA . GLU A 1 80 ? 0.827 -7.569 -14.230 1.00 90.94 80 GLU A CA 1
ATOM 625 C C . GLU A 1 80 ? 1.409 -6.653 -13.157 1.00 90.94 80 GLU A C 1
ATOM 627 O O . GLU A 1 80 ? 2.578 -6.787 -12.813 1.00 90.94 80 GLU A O 1
ATOM 632 N N . ALA A 1 81 ? 0.585 -5.789 -12.562 1.00 92.69 81 ALA A N 1
ATOM 633 C CA . ALA A 1 81 ? 1.005 -4.934 -11.459 1.00 92.69 81 ALA A CA 1
ATOM 634 C C . ALA A 1 81 ? 1.468 -5.745 -10.239 1.00 92.69 81 ALA A C 1
ATOM 636 O O . ALA A 1 81 ? 2.494 -5.419 -9.650 1.00 92.69 81 ALA A O 1
ATOM 637 N N . ARG A 1 82 ? 0.776 -6.844 -9.903 1.00 91.06 82 ARG A N 1
ATOM 638 C CA . ARG A 1 82 ? 1.219 -7.786 -8.862 1.00 91.06 82 ARG A CA 1
ATOM 639 C C . ARG A 1 82 ? 2.583 -8.384 -9.188 1.00 91.06 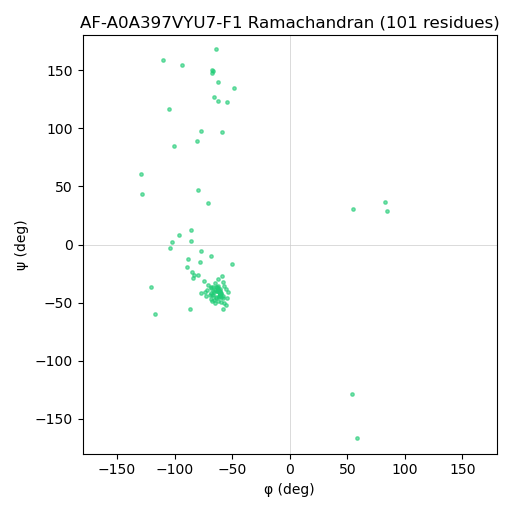82 ARG A C 1
ATOM 641 O O . ARG A 1 82 ? 3.440 -8.421 -8.315 1.00 91.06 82 ARG A O 1
ATOM 648 N N . LYS A 1 83 ? 2.796 -8.808 -10.436 1.00 91.88 83 LYS A N 1
ATOM 649 C CA . LYS A 1 83 ? 4.090 -9.347 -10.860 1.00 91.88 83 LYS A CA 1
ATOM 650 C C . LYS A 1 83 ? 5.202 -8.307 -10.714 1.00 91.88 83 LYS A C 1
ATOM 652 O O . LYS A 1 83 ? 6.248 -8.611 -10.164 1.00 91.88 83 LYS A O 1
ATOM 657 N N . ILE A 1 84 ? 4.951 -7.066 -11.135 1.00 91.81 84 ILE A N 1
ATOM 658 C CA . ILE A 1 84 ? 5.904 -5.964 -10.952 1.00 91.81 84 ILE A CA 1
ATOM 659 C C . ILE A 1 84 ? 6.179 -5.730 -9.465 1.00 91.81 84 ILE A C 1
ATOM 661 O O . ILE A 1 84 ? 7.334 -5.563 -9.097 1.00 91.81 84 ILE A O 1
ATOM 665 N N . MET A 1 85 ? 5.147 -5.751 -8.617 1.00 90.19 85 MET A N 1
ATOM 666 C CA . MET A 1 85 ? 5.294 -5.598 -7.169 1.00 90.19 85 MET A CA 1
ATOM 667 C C . MET A 1 85 ? 6.224 -6.663 -6.574 1.00 90.19 85 MET A C 1
ATOM 669 O O . MET A 1 85 ? 7.087 -6.340 -5.763 1.00 90.19 85 MET A O 1
ATOM 673 N N . GLU A 1 86 ? 6.063 -7.920 -6.984 1.00 89.00 86 GLU A N 1
ATOM 674 C CA . GLU A 1 86 ? 6.898 -9.040 -6.539 1.00 89.00 86 GLU A CA 1
ATOM 675 C C . GLU A 1 86 ? 8.336 -8.909 -7.063 1.00 89.00 86 GLU A C 1
ATOM 677 O O . GLU A 1 86 ? 9.284 -8.970 -6.276 1.00 89.00 86 GLU A O 1
ATOM 682 N N . ASP A 1 87 ? 8.496 -8.644 -8.363 1.00 90.06 87 ASP A N 1
ATOM 683 C CA . ASP A 1 87 ? 9.794 -8.536 -9.038 1.00 90.06 87 ASP A CA 1
ATOM 684 C C . ASP A 1 87 ? 10.620 -7.345 -8.518 1.00 90.06 87 ASP A C 1
ATOM 686 O O . ASP A 1 87 ? 11.846 -7.408 -8.441 1.00 90.06 87 ASP A O 1
ATOM 690 N N . SER A 1 88 ? 9.968 -6.244 -8.134 1.00 89.12 88 SER A N 1
ATOM 691 C CA . SER A 1 88 ? 10.636 -5.008 -7.714 1.00 89.12 88 SER A CA 1
ATOM 692 C C . SER A 1 88 ? 10.794 -4.866 -6.199 1.00 89.12 88 SER A C 1
ATOM 694 O O . SER A 1 88 ? 11.158 -3.790 -5.719 1.00 89.12 88 SER A O 1
ATOM 696 N N . ARG A 1 89 ? 10.480 -5.907 -5.425 1.00 84.31 89 ARG A N 1
ATOM 697 C CA . ARG A 1 89 ? 10.459 -5.839 -3.960 1.00 84.31 89 ARG A CA 1
ATOM 698 C C . ARG A 1 89 ? 11.834 -5.584 -3.355 1.00 84.31 89 ARG A C 1
ATOM 700 O O . ARG A 1 89 ? 11.979 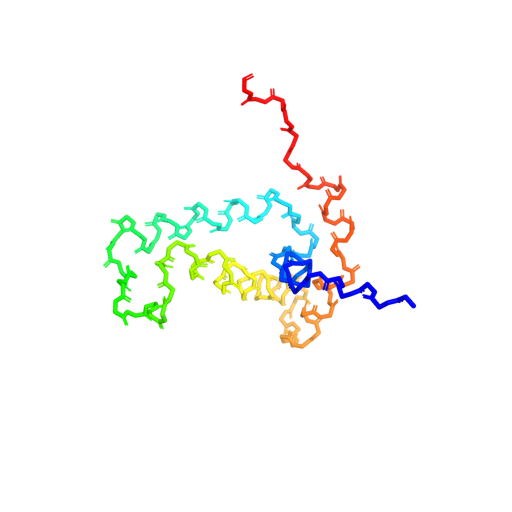-4.712 -2.508 1.00 84.31 89 ARG A O 1
ATOM 707 N N . GLU A 1 90 ? 12.831 -6.360 -3.770 1.00 83.31 90 GLU A N 1
ATOM 708 C CA . GLU A 1 90 ? 14.198 -6.243 -3.247 1.00 83.31 90 GLU A CA 1
ATOM 709 C C . GLU A 1 90 ? 14.777 -4.855 -3.538 1.00 83.31 90 GLU A C 1
ATOM 711 O O . GLU A 1 90 ? 15.354 -4.216 -2.661 1.00 83.31 90 GLU A O 1
ATOM 716 N N . PHE A 1 91 ? 14.506 -4.343 -4.740 1.00 85.06 91 PHE A N 1
ATOM 717 C CA . PHE A 1 91 ? 14.859 -2.983 -5.125 1.00 85.06 91 PHE A CA 1
ATOM 718 C C . PHE A 1 91 ? 14.195 -1.934 -4.223 1.00 85.06 91 PHE A C 1
ATOM 720 O O . PHE A 1 91 ? 14.877 -1.051 -3.709 1.00 85.06 91 PHE A O 1
ATOM 727 N N . GLY A 1 92 ? 12.881 -2.038 -3.998 1.00 83.50 92 GLY A N 1
ATOM 728 C CA . GLY A 1 92 ? 12.156 -1.099 -3.142 1.00 83.50 92 GLY A CA 1
ATOM 729 C C . GLY A 1 92 ? 12.658 -1.102 -1.701 1.00 83.50 92 GLY A C 1
ATOM 730 O O . GLY A 1 92 ? 12.813 -0.039 -1.110 1.00 83.50 92 GLY A O 1
ATOM 731 N N . MET A 1 93 ?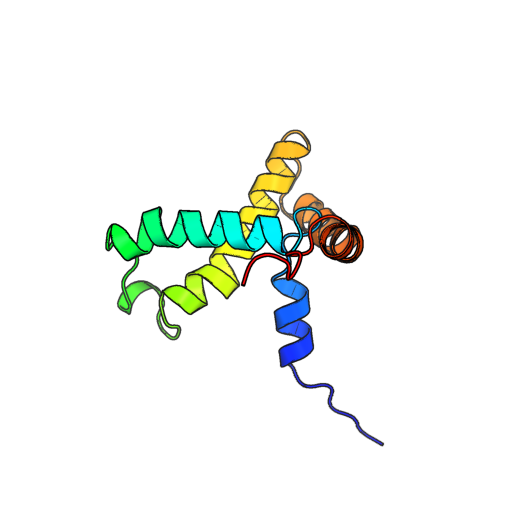 12.975 -2.277 -1.153 1.00 79.69 93 MET A N 1
ATOM 732 C CA . MET A 1 93 ? 13.549 -2.396 0.190 1.00 79.69 93 MET A CA 1
ATOM 733 C C . MET A 1 93 ? 14.914 -1.721 0.310 1.00 79.69 93 MET A C 1
ATOM 735 O O . MET A 1 93 ? 15.191 -1.122 1.336 1.00 79.69 93 MET A O 1
ATOM 739 N N . TYR A 1 94 ? 15.749 -1.786 -0.726 1.00 80.00 94 TYR A N 1
ATOM 740 C CA . TYR A 1 94 ? 17.071 -1.162 -0.704 1.00 80.00 94 TYR A CA 1
ATOM 741 C C . TYR A 1 94 ? 17.017 0.360 -0.905 1.00 80.00 94 TYR A C 1
ATOM 743 O O . TYR A 1 94 ? 17.734 1.109 -0.251 1.00 80.00 94 TYR A O 1
ATOM 751 N N . VAL A 1 95 ? 16.174 0.833 -1.828 1.00 82.50 95 VAL A N 1
ATOM 752 C CA . VAL A 1 95 ? 16.110 2.255 -2.217 1.00 82.50 95 VAL A CA 1
ATOM 753 C C . VAL A 1 95 ? 15.226 3.079 -1.278 1.00 82.50 95 VAL A C 1
ATOM 755 O O . VAL A 1 95 ? 15.434 4.283 -1.111 1.00 82.50 95 VAL A O 1
ATOM 758 N N . HIS A 1 96 ? 14.222 2.448 -0.674 1.00 77.31 96 HIS A N 1
ATOM 759 C CA . HIS A 1 96 ? 13.223 3.090 0.177 1.00 77.31 96 HIS A CA 1
ATOM 760 C C . HIS A 1 96 ? 13.090 2.378 1.520 1.00 77.31 96 HIS A C 1
ATOM 762 O O . HIS A 1 96 ? 11.975 2.171 2.021 1.00 77.31 96 HIS A O 1
ATOM 768 N N . ASP A 1 97 ? 14.233 2.025 2.106 1.00 71.44 97 ASP A N 1
ATOM 769 C CA . ASP A 1 97 ? 14.262 1.633 3.504 1.00 71.44 97 ASP A CA 1
ATOM 770 C C . ASP A 1 97 ? 13.939 2.834 4.399 1.00 71.44 97 ASP A C 1
ATOM 772 O O . ASP A 1 97 ? 14.184 3.996 4.047 1.00 71.44 97 ASP A O 1
ATOM 776 N N . VAL A 1 98 ? 13.347 2.563 5.557 1.00 61.72 98 VAL A N 1
ATOM 777 C CA . VAL A 1 98 ? 13.164 3.599 6.572 1.00 61.72 98 VAL A CA 1
ATOM 778 C C . VAL A 1 98 ? 14.530 3.771 7.226 1.00 61.72 98 VAL A C 1
ATOM 780 O O . VAL A 1 98 ? 14.913 2.952 8.053 1.00 61.72 98 VAL A O 1
ATOM 783 N N . GLU A 1 99 ? 15.308 4.776 6.810 1.00 56.66 99 GLU A N 1
ATOM 784 C CA . GLU A 1 99 ? 16.565 5.077 7.500 1.00 56.66 99 GLU A CA 1
ATOM 785 C C . GLU A 1 99 ? 16.275 5.298 8.992 1.00 56.66 99 GLU A C 1
ATOM 787 O O . GLU A 1 99 ? 15.481 6.159 9.367 1.00 56.66 99 GLU A O 1
ATOM 792 N N . GLU A 1 100 ? 16.938 4.513 9.839 1.00 52.34 100 GLU A N 1
ATOM 793 C CA . GLU A 1 100 ? 16.864 4.506 11.307 1.00 52.34 100 GLU A CA 1
ATOM 794 C C . GLU A 1 100 ? 17.525 5.762 11.928 1.00 52.34 100 GLU A C 1
ATOM 796 O O . GLU A 1 100 ? 18.211 5.685 12.943 1.00 52.34 100 GLU A O 1
ATOM 801 N N . LYS A 1 101 ? 17.408 6.930 11.279 1.00 45.69 101 LYS A N 1
ATOM 802 C CA . LYS A 1 101 ? 18.144 8.154 11.636 1.00 45.69 101 LYS A CA 1
ATOM 803 C C . LYS A 1 101 ? 17.362 9.220 12.396 1.00 45.69 101 LYS A C 1
ATOM 805 O O . LYS A 1 101 ? 17.970 10.226 12.740 1.00 45.69 101 LYS A O 1
ATOM 810 N N . ASP A 1 102 ? 16.096 8.989 12.730 1.00 47.97 102 ASP A N 1
ATOM 811 C CA . ASP A 1 102 ? 15.289 9.959 13.484 1.00 47.97 102 ASP A CA 1
ATOM 812 C C . ASP A 1 102 ? 14.590 9.321 14.707 1.00 47.97 102 ASP A C 1
ATOM 814 O O . ASP A 1 102 ? 13.360 9.318 14.800 1.00 47.97 102 ASP A O 1
ATOM 818 N N . ILE A 1 103 ? 15.376 8.782 15.653 1.00 40.28 103 ILE A N 1
ATOM 819 C CA . ILE A 1 103 ? 14.968 8.595 17.064 1.00 40.28 103 ILE A CA 1
ATOM 820 C C . ILE A 1 103 ? 15.951 9.341 17.964 1.00 40.28 103 ILE A C 1
ATOM 822 O O . ILE A 1 103 ? 17.170 9.097 17.824 1.00 40.28 103 ILE A O 1
#